Protein AF-A0A7S2MG13-F1 (afdb_monomer_lite)

Structure (mmCIF, N/CA/C/O backbone):
data_AF-A0A7S2MG13-F1
#
_entry.id   AF-A0A7S2MG13-F1
#
loop_
_atom_site.group_PDB
_atom_site.id
_atom_site.type_symbol
_atom_site.label_atom_id
_atom_site.label_alt_id
_atom_site.label_comp_id
_atom_site.label_asym_id
_atom_site.label_entity_id
_atom_site.label_seq_id
_atom_site.pdbx_PDB_ins_code
_atom_site.Cartn_x
_atom_site.Cartn_y
_atom_site.Cartn_z
_atom_site.occupancy
_atom_site.B_iso_or_equiv
_atom_site.auth_seq_id
_atom_site.auth_comp_id
_atom_site.auth_asym_id
_atom_site.auth_atom_id
_atom_site.pdbx_PDB_model_num
ATOM 1 N N . GLY A 1 1 ? -27.770 -42.944 3.031 1.00 47.09 1 GLY A N 1
ATOM 2 C CA . GLY A 1 1 ? -26.337 -42.812 2.752 1.00 47.09 1 GLY A CA 1
ATOM 3 C C . GLY A 1 1 ? -26.180 -42.779 1.263 1.00 47.09 1 GLY A C 1
ATOM 4 O O . GLY A 1 1 ? -26.480 -43.790 0.649 1.00 47.09 1 GLY A O 1
ATOM 5 N N . ILE A 1 2 ? -25.867 -41.600 0.746 1.00 40.31 2 ILE A N 1
ATOM 6 C CA . ILE A 1 2 ? -25.135 -41.272 -0.482 1.00 40.31 2 ILE A CA 1
ATOM 7 C C . ILE A 1 2 ? -25.076 -39.747 -0.398 1.00 40.31 2 ILE A C 1
ATOM 9 O O . ILE A 1 2 ? -26.075 -39.055 -0.590 1.00 40.31 2 ILE A O 1
ATOM 13 N N . ASP A 1 3 ? -23.936 -39.288 0.095 1.00 46.78 3 ASP A N 1
ATOM 14 C CA . ASP A 1 3 ? -23.519 -37.901 0.091 1.00 46.78 3 ASP A CA 1
ATOM 15 C C . ASP A 1 3 ? -23.066 -37.590 -1.336 1.00 46.78 3 ASP A C 1
ATOM 17 O O . ASP A 1 3 ? -22.127 -38.217 -1.819 1.00 46.78 3 ASP A O 1
ATOM 21 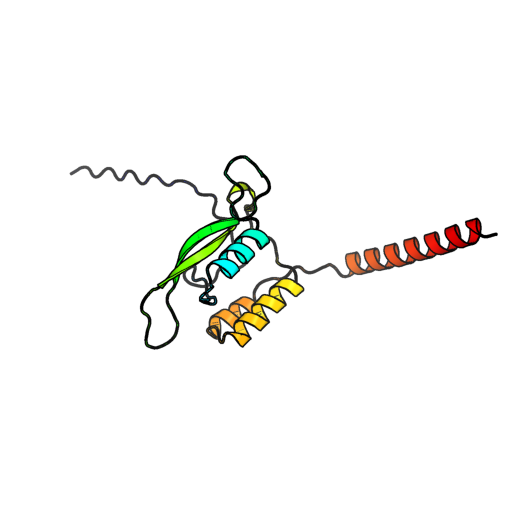N N . ASP A 1 4 ? -23.724 -36.647 -2.005 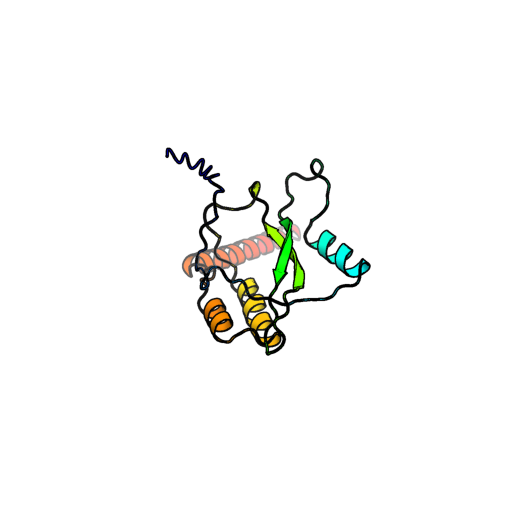1.00 47.34 4 ASP A N 1
ATOM 22 C CA . ASP A 1 4 ? -23.171 -36.005 -3.196 1.00 47.34 4 ASP A CA 1
ATOM 23 C C . ASP A 1 4 ? -22.893 -34.543 -2.844 1.00 47.34 4 ASP A C 1
ATOM 25 O O . ASP A 1 4 ? -23.748 -33.656 -2.920 1.00 47.34 4 ASP A O 1
ATOM 29 N N . GLU A 1 5 ? -21.655 -34.321 -2.401 1.00 46.78 5 GLU A N 1
ATOM 30 C CA . GLU A 1 5 ? -20.998 -33.023 -2.399 1.00 46.78 5 GLU A CA 1
ATOM 31 C C . GLU A 1 5 ? -20.950 -32.483 -3.832 1.00 46.78 5 GLU A C 1
ATOM 33 O O . GLU A 1 5 ? -20.089 -32.847 -4.632 1.00 46.78 5 GLU A O 1
ATOM 38 N N . ILE A 1 6 ? -21.828 -31.536 -4.154 1.00 40.25 6 ILE A N 1
ATOM 39 C CA . ILE A 1 6 ? -21.584 -30.621 -5.270 1.00 40.25 6 ILE A CA 1
ATOM 40 C C . ILE A 1 6 ? -20.703 -29.494 -4.731 1.00 40.25 6 ILE A C 1
ATOM 42 O O . ILE A 1 6 ? -21.151 -28.394 -4.413 1.00 40.25 6 ILE A O 1
ATOM 46 N N . SER A 1 7 ? -19.414 -29.792 -4.607 1.00 38.91 7 SER A N 1
ATOM 47 C CA . SER A 1 7 ? -18.364 -28.789 -4.501 1.00 38.91 7 SER A CA 1
ATOM 48 C C . SER A 1 7 ? -18.156 -28.176 -5.889 1.00 38.91 7 SER A C 1
ATOM 50 O O . SER A 1 7 ? -17.294 -28.576 -6.669 1.00 38.91 7 SER A O 1
ATOM 52 N N . SER A 1 8 ? -18.980 -27.179 -6.229 1.00 36.25 8 SER A N 1
ATOM 53 C CA . SER A 1 8 ? -18.748 -26.330 -7.398 1.00 36.25 8 SER A CA 1
ATOM 54 C C . SER A 1 8 ? -17.529 -25.443 -7.132 1.00 36.25 8 SER A C 1
ATOM 56 O O . SER A 1 8 ? -17.642 -24.300 -6.682 1.00 36.25 8 SER A O 1
ATOM 58 N N . ALA A 1 9 ? -16.341 -25.989 -7.385 1.00 35.69 9 ALA A N 1
ATOM 59 C CA . ALA A 1 9 ? -15.102 -25.239 -7.473 1.00 35.69 9 ALA A CA 1
ATOM 60 C C . ALA A 1 9 ? -15.170 -24.316 -8.699 1.00 35.69 9 ALA A C 1
ATOM 62 O O . ALA A 1 9 ? -14.703 -24.642 -9.789 1.00 35.69 9 ALA A O 1
ATOM 63 N N . GLY A 1 10 ? -15.787 -23.148 -8.518 1.00 30.95 10 GLY A N 1
ATOM 64 C CA . GLY A 1 10 ? -15.584 -22.012 -9.400 1.00 30.95 10 GLY A CA 1
ATOM 65 C C . GLY A 1 10 ? -14.103 -21.656 -9.363 1.00 30.95 10 GLY A C 1
ATOM 66 O O . GLY A 1 10 ? -13.600 -21.150 -8.361 1.00 30.95 10 GLY A O 1
ATOM 67 N N . SER A 1 11 ? -13.398 -21.980 -10.443 1.00 37.78 11 SER A N 1
ATOM 68 C CA . SER A 1 11 ? -12.005 -21.607 -10.672 1.00 37.78 11 SER A CA 1
ATOM 69 C C . SER A 1 11 ? -11.920 -20.090 -10.861 1.00 37.78 11 SER A C 1
ATOM 71 O O . SER A 1 11 ? -11.819 -19.596 -11.979 1.00 37.78 11 SER A O 1
ATOM 73 N N . SER A 1 12 ? -12.016 -19.320 -9.771 1.00 44.75 12 SER A N 1
ATOM 74 C CA . SER A 1 12 ? -11.615 -17.915 -9.800 1.00 44.75 12 SER A CA 1
ATOM 75 C C . SER A 1 12 ? -10.104 -17.911 -10.010 1.00 44.75 12 SER A C 1
ATOM 77 O O . SER A 1 12 ? -9.382 -18.443 -9.156 1.00 44.75 12 SER A O 1
ATOM 79 N N . SER A 1 13 ? -9.607 -17.356 -11.115 1.00 50.56 13 SER A N 1
ATOM 80 C CA . SER A 1 13 ? -8.168 -17.249 -11.356 1.00 50.56 13 SER A CA 1
ATOM 81 C C . SER A 1 13 ? -7.559 -16.306 -10.313 1.00 50.56 13 SER A C 1
ATOM 83 O O . SER A 1 13 ? -7.504 -15.088 -10.488 1.00 50.56 13 SER A O 1
ATOM 85 N N . ARG A 1 14 ? -7.157 -16.848 -9.160 1.00 66.06 14 ARG A N 1
ATOM 86 C CA . ARG A 1 14 ? -6.469 -16.074 -8.128 1.00 66.06 14 ARG A CA 1
ATOM 87 C C . ARG A 1 14 ? -5.102 -15.703 -8.687 1.00 66.06 14 ARG A C 1
ATOM 89 O O . ARG A 1 14 ? -4.292 -16.591 -8.955 1.00 66.06 14 ARG A O 1
ATOM 96 N N . SER A 1 15 ? -4.867 -14.404 -8.870 1.00 71.50 15 SER A N 1
ATOM 97 C CA . SER A 1 15 ? -3.530 -13.900 -9.173 1.00 71.50 15 SER A CA 1
ATOM 98 C C . SER A 1 15 ? -2.552 -14.433 -8.125 1.00 71.50 15 SER A C 1
ATOM 100 O O . SER A 1 15 ? -2.864 -14.462 -6.931 1.00 71.50 15 SER A O 1
ATOM 102 N N . LYS A 1 16 ? -1.406 -14.951 -8.573 1.00 81.12 16 LYS A N 1
ATOM 103 C CA . LYS A 1 16 ? -0.396 -15.506 -7.668 1.00 81.12 16 LYS A CA 1
ATOM 104 C C . LYS A 1 16 ? 0.462 -14.359 -7.126 1.00 81.12 16 LYS A C 1
ATOM 106 O O . LYS A 1 16 ? 1.154 -13.724 -7.935 1.00 81.12 16 LYS A O 1
ATOM 111 N N . PRO A 1 17 ? 0.454 -14.100 -5.804 1.00 81.12 17 PRO A N 1
ATOM 112 C CA . PRO A 1 17 ? 1.280 -13.051 -5.228 1.00 81.12 17 PRO A CA 1
ATOM 113 C C . PRO A 1 17 ? 2.761 -13.405 -5.365 1.00 81.12 17 PRO A C 1
ATOM 115 O O . PRO A 1 17 ? 3.147 -14.576 -5.339 1.00 81.12 17 PRO A O 1
ATOM 118 N N . LEU A 1 18 ? 3.610 -12.385 -5.504 1.00 82.44 18 LEU A N 1
ATOM 119 C CA . LEU A 1 18 ? 5.067 -12.567 -5.503 1.00 82.44 18 LEU A CA 1
ATOM 120 C C . LEU A 1 18 ? 5.574 -13.051 -4.143 1.00 82.44 18 LEU A C 1
ATOM 122 O O . LEU A 1 18 ? 6.514 -13.841 -4.076 1.00 82.44 18 LEU A O 1
ATOM 126 N N . LEU A 1 19 ? 4.946 -12.558 -3.080 1.00 85.38 19 LEU A N 1
ATOM 127 C CA . LEU A 1 19 ? 5.188 -12.943 -1.702 1.00 85.38 19 LEU A CA 1
ATOM 128 C C . LEU A 1 19 ? 3.853 -12.837 -0.954 1.00 85.38 19 LEU A C 1
ATOM 130 O O . LEU A 1 19 ? 3.267 -11.759 -0.899 1.00 85.38 19 LEU A O 1
ATOM 134 N N . SER A 1 20 ? 3.358 -13.943 -0.403 1.00 86.19 20 SER A N 1
ATOM 135 C CA . SER A 1 20 ? 2.142 -13.957 0.417 1.00 86.19 20 SER A CA 1
ATOM 136 C C . SER A 1 20 ? 2.488 -13.735 1.886 1.00 86.19 20 SER A C 1
ATOM 138 O O . SER A 1 20 ? 3.459 -14.300 2.398 1.00 86.19 20 SER A O 1
ATOM 140 N N . TYR A 1 21 ? 1.687 -12.928 2.574 1.00 87.56 21 TYR A N 1
ATOM 141 C CA . TYR A 1 21 ? 1.754 -12.835 4.027 1.00 87.56 21 TYR A CA 1
ATOM 142 C C . TYR A 1 21 ? 0.984 -14.000 4.670 1.00 87.56 21 TYR A C 1
ATOM 144 O O . TYR A 1 21 ? 0.167 -14.648 4.019 1.00 87.56 21 TYR A O 1
ATOM 152 N N . LYS A 1 22 ? 1.296 -14.308 5.933 1.00 86.75 22 LYS A N 1
ATOM 153 C CA . LYS A 1 22 ? 0.738 -15.460 6.659 1.00 86.75 22 LYS A CA 1
ATOM 154 C C . LYS A 1 22 ? -0.791 -15.441 6.648 1.00 86.75 22 LYS A C 1
ATOM 156 O O . LYS A 1 22 ? -1.382 -14.378 6.806 1.00 86.75 22 LYS A O 1
ATOM 161 N N . ASP A 1 23 ? -1.380 -16.625 6.488 1.00 82.81 23 ASP A N 1
ATOM 162 C CA . ASP A 1 23 ? -2.827 -16.867 6.564 1.00 82.81 23 ASP A CA 1
ATOM 163 C C . ASP A 1 23 ? -3.671 -15.950 5.655 1.00 82.81 23 ASP A C 1
ATOM 165 O O . ASP A 1 23 ? -4.828 -15.665 5.955 1.00 82.81 23 ASP A O 1
ATOM 169 N N . ASP A 1 24 ? -3.079 -15.469 4.552 1.00 81.88 24 ASP A N 1
ATOM 170 C CA . ASP A 1 24 ? -3.663 -14.479 3.638 1.00 81.88 24 ASP A CA 1
ATOM 171 C C . ASP A 1 24 ? -4.168 -13.202 4.354 1.00 81.88 24 ASP A C 1
ATOM 173 O O . ASP A 1 24 ? -5.061 -12.502 3.869 1.00 81.88 24 ASP A O 1
ATOM 177 N N . GLU A 1 25 ? -3.583 -12.865 5.512 1.00 91.06 25 GLU A N 1
ATOM 178 C CA . GLU A 1 25 ? -3.922 -11.653 6.254 1.00 91.06 25 GLU A CA 1
ATOM 179 C C . GLU A 1 25 ? -3.404 -10.401 5.529 1.00 91.06 25 GLU A C 1
ATOM 181 O O . GLU A 1 25 ? -2.257 -10.325 5.082 1.00 91.06 25 GLU A O 1
ATOM 186 N N . CYS A 1 26 ? -4.239 -9.362 5.488 1.00 93.31 26 CYS A N 1
ATOM 187 C CA . CYS A 1 26 ? -3.857 -8.036 5.019 1.00 93.31 26 CYS A CA 1
ATOM 188 C C . CYS A 1 26 ? -4.008 -7.040 6.166 1.00 93.31 26 CYS A C 1
ATOM 190 O O . CYS A 1 26 ? -5.096 -6.855 6.715 1.00 93.31 26 CYS A O 1
ATOM 192 N N . HIS A 1 27 ? -2.904 -6.402 6.544 1.00 95.44 27 HIS A N 1
ATOM 193 C CA . HIS A 1 27 ? -2.918 -5.345 7.544 1.00 95.44 27 HIS A CA 1
ATOM 194 C C . HIS A 1 27 ? -3.009 -3.977 6.868 1.00 95.44 27 HIS A C 1
ATOM 196 O O . HIS A 1 27 ? -2.374 -3.735 5.841 1.00 95.44 27 HIS A O 1
ATOM 202 N N . GLY A 1 28 ? -3.735 -3.052 7.493 1.00 95.31 28 GLY A N 1
ATOM 203 C CA . GLY A 1 28 ? -3.903 -1.698 6.979 1.00 95.31 28 GLY A CA 1
ATOM 204 C C . GLY A 1 28 ? -4.437 -0.731 8.029 1.00 95.31 28 GLY A C 1
ATOM 205 O O . GLY A 1 28 ? -4.446 -1.032 9.224 1.00 95.31 28 GLY A O 1
ATOM 206 N N . ALA A 1 29 ? -4.880 0.437 7.568 1.00 94.75 29 ALA A N 1
ATOM 207 C CA . ALA A 1 29 ? -5.524 1.450 8.395 1.00 94.75 29 ALA A CA 1
ATOM 208 C C . ALA A 1 29 ? -7.045 1.387 8.259 1.00 94.75 29 ALA A C 1
ATOM 210 O O . ALA A 1 29 ? -7.573 1.245 7.158 1.00 94.75 29 ALA A O 1
ATOM 211 N N . LEU A 1 30 ? -7.744 1.577 9.378 1.00 94.38 30 LEU A N 1
ATOM 212 C CA . LEU A 1 30 ? -9.176 1.842 9.385 1.00 94.38 30 LEU A CA 1
ATOM 213 C C . LEU A 1 30 ? -9.389 3.353 9.501 1.00 94.38 30 LEU A C 1
ATOM 215 O O . LEU A 1 30 ? -9.039 3.951 10.518 1.00 94.38 30 LEU A O 1
ATOM 219 N N . ILE A 1 31 ? -9.946 3.967 8.459 1.00 95.00 31 ILE A N 1
ATOM 220 C CA . ILE A 1 31 ? -10.128 5.419 8.376 1.00 95.00 31 ILE A CA 1
ATOM 221 C C . ILE A 1 31 ? -11.621 5.727 8.317 1.00 95.00 31 ILE A C 1
ATOM 223 O O . ILE A 1 31 ? -12.342 5.208 7.468 1.00 95.00 31 ILE A O 1
ATOM 227 N N . LYS A 1 32 ? -12.089 6.596 9.216 1.00 95.69 32 LYS A N 1
ATOM 228 C CA . LYS A 1 32 ? -13.456 7.114 9.174 1.00 95.69 32 LYS A CA 1
ATOM 229 C C . LYS A 1 32 ? -13.491 8.363 8.301 1.00 95.69 32 LYS A C 1
ATOM 231 O O . LYS A 1 32 ? -12.882 9.370 8.650 1.00 95.69 32 LYS A O 1
ATOM 236 N N . LEU A 1 33 ? -14.228 8.296 7.200 1.00 95.75 33 LEU A N 1
ATOM 237 C CA . LEU A 1 33 ? -14.406 9.411 6.276 1.00 95.75 33 LEU A CA 1
ATOM 238 C C . LEU A 1 33 ? -15.772 10.076 6.464 1.00 95.75 33 LEU A C 1
ATOM 240 O O . LEU A 1 33 ? -16.736 9.446 6.905 1.00 95.75 33 LEU A O 1
ATOM 244 N N . SER A 1 34 ? -15.849 11.360 6.115 1.00 96.81 34 SER A N 1
ATOM 245 C CA . SER A 1 34 ? -17.132 12.007 5.840 1.00 96.81 34 SER A CA 1
ATOM 246 C C . SER A 1 34 ? -17.692 11.485 4.511 1.00 96.81 34 SER A C 1
ATOM 248 O O . SER A 1 34 ? -16.934 11.008 3.666 1.00 96.81 34 SER A O 1
ATOM 250 N N . ALA A 1 35 ? -19.002 11.610 4.284 1.00 94.69 35 ALA A N 1
ATOM 251 C CA . ALA A 1 35 ? -19.601 11.223 3.001 1.00 94.69 35 ALA A CA 1
ATOM 252 C C . ALA A 1 35 ? -18.970 11.979 1.812 1.00 94.69 35 ALA A C 1
ATOM 254 O O . ALA A 1 35 ? -18.713 11.396 0.765 1.00 94.69 35 ALA A O 1
ATOM 255 N N . GLN A 1 36 ? -18.632 13.258 2.001 1.00 94.94 36 GLN A N 1
ATOM 256 C CA . GLN A 1 36 ? -17.992 14.066 0.961 1.00 94.94 36 GLN A CA 1
ATOM 257 C C . GLN A 1 36 ? -16.571 13.590 0.640 1.00 94.94 36 GLN A C 1
ATOM 259 O O . GLN A 1 36 ? -16.169 13.590 -0.520 1.00 94.94 36 GLN A O 1
ATOM 264 N N . ASP A 1 37 ? -15.789 13.199 1.648 1.00 94.94 37 ASP A N 1
ATOM 265 C CA . ASP A 1 37 ? -14.424 12.708 1.419 1.00 94.94 37 ASP A CA 1
ATOM 266 C C . ASP A 1 37 ? -14.421 11.290 0.854 1.00 94.94 37 ASP A C 1
ATOM 268 O O . ASP A 1 37 ? -13.580 10.967 0.019 1.00 94.94 37 ASP A O 1
ATOM 272 N N . TYR A 1 38 ? -15.407 10.480 1.237 1.00 93.25 38 TYR A N 1
ATOM 273 C CA . TYR A 1 38 ? -15.661 9.181 0.628 1.00 93.25 38 TYR A CA 1
ATOM 274 C C . TYR A 1 38 ? -15.874 9.300 -0.886 1.00 93.25 38 TYR A C 1
ATOM 276 O O . TYR A 1 38 ? -15.180 8.646 -1.660 1.00 93.25 38 TYR A O 1
ATOM 284 N N . GLU A 1 39 ? -16.763 10.194 -1.328 1.00 90.75 39 GLU A N 1
ATOM 285 C CA . GLU A 1 39 ? -17.013 10.421 -2.757 1.00 90.75 39 GLU A CA 1
ATOM 286 C C . GLU A 1 39 ? -15.762 10.899 -3.507 1.00 90.75 39 GLU A C 1
ATOM 288 O O . GLU A 1 39 ? -15.542 10.515 -4.658 1.00 90.75 39 GLU A O 1
ATOM 293 N N . LYS A 1 40 ? -14.922 11.728 -2.868 1.00 91.12 40 LYS A N 1
ATOM 294 C CA . LYS A 1 40 ? -13.647 12.168 -3.457 1.00 91.12 40 LYS A CA 1
ATOM 295 C C . LYS A 1 40 ? -12.694 10.995 -3.668 1.00 91.12 40 LYS A C 1
ATOM 297 O O . LYS A 1 40 ? -12.112 10.912 -4.746 1.00 91.12 40 LYS A O 1
ATOM 302 N N . VAL A 1 41 ? -12.562 10.110 -2.676 1.00 89.75 41 VAL A N 1
ATOM 303 C CA . VAL A 1 41 ? -11.730 8.900 -2.777 1.00 89.75 41 VAL A CA 1
ATOM 304 C C . VAL A 1 41 ? -12.253 7.997 -3.889 1.00 89.75 41 VAL A C 1
ATOM 306 O O . VAL A 1 41 ? -11.500 7.632 -4.784 1.00 89.75 41 VAL A O 1
ATOM 309 N N . MET A 1 42 ? -13.555 7.709 -3.918 1.00 88.88 42 MET A N 1
ATOM 310 C CA . MET A 1 42 ? -14.117 6.847 -4.964 1.00 88.88 42 MET A CA 1
ATOM 311 C C . MET A 1 42 ? -13.892 7.420 -6.365 1.00 88.88 42 MET A C 1
ATOM 313 O O . MET A 1 42 ? -13.508 6.695 -7.283 1.00 88.88 42 MET A O 1
ATOM 317 N N . ARG A 1 43 ? -14.012 8.743 -6.520 1.00 86.25 43 ARG A N 1
ATOM 318 C CA . ARG A 1 43 ? -13.717 9.422 -7.785 1.00 86.25 43 ARG A CA 1
ATOM 319 C C . ARG A 1 43 ? -12.239 9.351 -8.173 1.00 86.25 43 ARG A C 1
ATOM 321 O O . ARG A 1 43 ? -11.958 9.161 -9.354 1.00 86.25 43 ARG A O 1
ATOM 328 N N . SER A 1 44 ? -11.304 9.524 -7.234 1.00 85.38 44 SER A N 1
ATOM 329 C CA . SER A 1 44 ? -9.864 9.468 -7.539 1.00 85.38 44 SER A CA 1
ATOM 330 C C . SER A 1 44 ? -9.395 8.065 -7.910 1.00 85.38 44 SER A C 1
ATOM 332 O O . SER A 1 44 ? -8.508 7.924 -8.745 1.00 85.38 44 SER A O 1
ATOM 334 N N . GLU A 1 45 ? -10.021 7.045 -7.330 1.00 83.06 45 GLU A N 1
ATOM 335 C CA . GLU A 1 45 ? -9.731 5.632 -7.598 1.00 83.06 45 GLU A CA 1
ATOM 336 C C . GLU A 1 45 ? -10.473 5.106 -8.844 1.00 83.06 45 GLU A C 1
ATOM 338 O O . GLU A 1 45 ? -10.277 3.968 -9.272 1.00 83.06 45 GLU A O 1
ATOM 343 N N . GLY A 1 46 ? -11.320 5.942 -9.460 1.00 77.44 46 GLY A N 1
ATOM 344 C CA . GLY A 1 46 ? -12.078 5.604 -10.666 1.00 77.44 46 GLY A CA 1
ATOM 345 C C . GLY A 1 46 ? -13.246 4.642 -10.425 1.00 77.44 46 GLY A C 1
ATOM 346 O O . GLY A 1 46 ? -13.745 4.036 -11.375 1.00 77.44 46 GLY A O 1
ATOM 347 N N . VAL A 1 47 ? -13.688 4.505 -9.175 1.00 73.12 47 VAL A N 1
ATOM 348 C CA . VAL A 1 47 ? -14.786 3.631 -8.747 1.00 73.12 47 VAL A CA 1
ATOM 349 C C . VAL A 1 47 ? -16.128 4.336 -8.988 1.00 73.12 47 VAL A C 1
ATOM 351 O O . VAL A 1 47 ? -16.276 5.521 -8.694 1.00 73.12 47 VAL A O 1
ATOM 354 N N . GLY A 1 48 ? -17.121 3.622 -9.530 1.00 59.38 48 GLY A N 1
ATOM 355 C CA . GLY A 1 48 ? -18.511 4.105 -9.592 1.00 59.38 48 GLY A CA 1
ATOM 356 C C . GLY A 1 48 ? -18.989 4.744 -10.904 1.00 59.38 48 GLY A C 1
ATOM 357 O O . GLY A 1 48 ? -20.133 5.185 -10.963 1.00 59.38 48 GLY A O 1
ATOM 358 N N . ALA A 1 49 ? -18.196 4.769 -11.983 1.00 55.84 49 ALA A N 1
ATOM 359 C CA . ALA A 1 49 ? -18.806 4.844 -13.320 1.00 55.84 49 ALA A CA 1
ATOM 360 C C . ALA A 1 49 ? -19.565 3.530 -13.560 1.00 55.84 49 ALA A C 1
ATOM 362 O O . ALA A 1 49 ? -18.992 2.458 -13.375 1.00 55.84 49 ALA A O 1
ATOM 363 N N . ASN A 1 50 ? -20.858 3.626 -13.857 1.00 49.91 50 ASN A N 1
ATOM 364 C CA . ASN A 1 50 ? -21.763 2.487 -13.996 1.00 49.91 50 ASN A CA 1
ATOM 365 C C . ASN A 1 50 ? -21.204 1.411 -14.941 1.00 49.91 50 ASN A C 1
ATOM 367 O O . ASN A 1 50 ? -20.527 1.739 -15.921 1.00 49.91 50 ASN A O 1
ATOM 371 N N . ASP A 1 51 ? -21.538 0.147 -14.656 1.00 47.44 51 ASP A N 1
ATOM 372 C CA . ASP A 1 51 ? -21.366 -0.994 -15.560 1.00 47.44 51 ASP A CA 1
ATOM 373 C C . ASP A 1 51 ? -21.888 -0.630 -16.961 1.00 47.44 51 ASP A C 1
ATOM 375 O O . ASP A 1 51 ? -23.091 -0.639 -17.216 1.00 47.44 51 ASP A O 1
ATOM 379 N N . GLY A 1 52 ? -20.976 -0.239 -17.855 1.00 50.81 52 GLY A N 1
ATOM 380 C CA . GLY A 1 52 ? -21.289 0.156 -19.230 1.00 50.81 52 GLY A CA 1
ATOM 381 C C . GLY A 1 52 ? -20.461 1.314 -19.795 1.00 50.81 52 GLY A C 1
ATOM 382 O O . GLY A 1 52 ? -20.154 1.281 -20.982 1.00 50.81 52 GLY A O 1
ATOM 383 N N . ASP A 1 53 ? -20.038 2.290 -18.980 1.00 54.06 53 ASP A N 1
ATOM 384 C CA . ASP A 1 53 ? -19.509 3.564 -19.518 1.00 54.06 53 ASP A CA 1
ATOM 385 C C . ASP A 1 53 ? -17.978 3.706 -19.512 1.00 54.06 53 ASP A C 1
ATOM 387 O O . ASP A 1 53 ? -17.436 4.593 -20.175 1.00 54.06 53 ASP A O 1
ATOM 391 N N . ASN A 1 54 ? -17.238 2.841 -18.809 1.00 56.53 54 ASN A N 1
ATOM 392 C CA . ASN A 1 54 ? -15.776 2.853 -18.892 1.00 56.53 54 ASN A CA 1
ATOM 393 C C . ASN A 1 54 ? -15.166 1.448 -18.734 1.00 56.53 54 ASN A C 1
ATOM 395 O O . ASN A 1 54 ? -14.935 1.004 -17.607 1.00 56.53 54 ASN A O 1
ATOM 399 N N . PRO A 1 55 ? -14.836 0.755 -19.841 1.00 57.50 55 PRO A N 1
ATOM 400 C CA . PRO A 1 55 ? -14.218 -0.573 -19.804 1.00 57.50 55 PRO A CA 1
ATOM 401 C C . PRO A 1 55 ? -12.801 -0.585 -19.199 1.00 57.50 55 PRO A C 1
ATOM 403 O O . PRO A 1 55 ? -12.217 -1.652 -19.073 1.00 57.50 55 PRO A O 1
ATOM 406 N N . ASN A 1 56 ? -12.246 0.574 -18.816 1.00 58.06 56 ASN A N 1
ATOM 407 C CA . ASN A 1 56 ? -10.914 0.703 -18.217 1.00 58.06 56 ASN A CA 1
ATOM 408 C C . ASN A 1 56 ? -10.931 0.878 -16.685 1.00 58.06 56 ASN A C 1
ATOM 410 O O . ASN A 1 56 ? -9.927 1.302 -16.110 1.00 58.06 56 ASN A O 1
ATOM 414 N N . GLN A 1 57 ? -12.055 0.631 -16.003 1.00 69.25 57 GLN A N 1
ATOM 415 C CA . GLN A 1 57 ? -12.100 0.741 -14.541 1.00 69.25 57 GLN A CA 1
ATOM 416 C C . GLN A 1 57 ? -11.259 -0.337 -13.856 1.00 69.25 57 GLN A C 1
ATOM 418 O O . GLN A 1 57 ? -11.512 -1.530 -14.000 1.00 69.25 57 GLN A O 1
ATOM 423 N N . GLY A 1 58 ? -10.283 0.099 -13.059 1.00 79.31 58 GLY A N 1
ATOM 424 C CA . GLY A 1 58 ? -9.314 -0.793 -12.430 1.00 79.31 58 GLY A CA 1
ATOM 425 C C . GLY A 1 58 ? -9.768 -1.442 -11.123 1.00 79.31 58 GLY A C 1
ATOM 426 O O . GLY A 1 58 ? -9.244 -2.501 -10.795 1.00 79.31 58 GLY A O 1
ATOM 427 N N . TYR A 1 59 ? -10.723 -0.863 -10.383 1.00 85.62 59 TYR A N 1
ATOM 428 C CA . TYR A 1 59 ? -11.065 -1.300 -9.021 1.00 85.62 59 TYR A CA 1
ATOM 429 C C . TYR A 1 59 ? -12.574 -1.485 -8.780 1.00 85.62 59 TYR A C 1
ATOM 431 O O . TYR A 1 59 ? -13.404 -0.748 -9.311 1.00 85.62 59 TYR A O 1
ATOM 439 N N . ASP A 1 60 ? -12.899 -2.466 -7.939 1.00 87.00 60 ASP A N 1
ATOM 440 C CA . ASP A 1 60 ? -14.201 -2.709 -7.320 1.00 87.00 60 ASP A CA 1
ATOM 441 C C . ASP A 1 60 ? -14.191 -2.271 -5.860 1.00 87.00 60 ASP A C 1
ATOM 443 O O . ASP A 1 60 ? -13.207 -2.471 -5.139 1.00 87.00 60 ASP A O 1
ATOM 447 N N . GLU A 1 61 ? -15.333 -1.761 -5.414 1.00 90.06 61 GLU A N 1
ATOM 448 C CA . GLU A 1 61 ? -15.627 -1.586 -4.001 1.00 90.06 61 GLU A CA 1
ATOM 449 C C . GLU A 1 61 ? -16.012 -2.934 -3.377 1.00 90.06 61 GLU A C 1
ATOM 451 O O . GLU A 1 61 ? -16.866 -3.656 -3.895 1.00 90.06 61 GLU A O 1
ATOM 456 N N . ILE A 1 62 ? -15.382 -3.284 -2.257 1.00 92.06 62 ILE A N 1
ATOM 457 C CA . ILE A 1 62 ? -15.706 -4.482 -1.484 1.00 92.06 62 ILE A CA 1
ATOM 458 C C . ILE A 1 62 ? -15.906 -4.135 -0.013 1.00 92.06 62 ILE A C 1
ATOM 460 O O . ILE A 1 62 ? -15.214 -3.285 0.546 1.00 92.06 62 ILE A O 1
ATOM 464 N N . VAL A 1 63 ? -16.824 -4.846 0.638 1.00 94.94 63 VAL A N 1
ATOM 465 C CA . VAL A 1 63 ? -16.999 -4.776 2.090 1.00 94.94 63 VAL A CA 1
ATOM 466 C C . VAL A 1 63 ? -16.161 -5.873 2.734 1.00 94.94 63 VAL A C 1
ATOM 468 O O . VAL A 1 63 ? -16.264 -7.046 2.373 1.00 94.94 63 VAL A O 1
ATOM 471 N N . VAL A 1 64 ? -15.319 -5.488 3.686 1.00 95.00 64 VAL A N 1
ATOM 472 C CA . VAL A 1 64 ? -14.431 -6.384 4.426 1.00 95.00 64 VAL A CA 1
ATOM 473 C C . VAL A 1 64 ? -14.710 -6.300 5.918 1.00 95.00 64 VAL A C 1
ATOM 475 O O . VAL A 1 64 ? -15.078 -5.255 6.454 1.00 95.00 64 VAL A O 1
ATOM 478 N N . THR A 1 65 ? -14.485 -7.413 6.610 1.00 96.12 65 THR A N 1
ATOM 479 C CA . THR A 1 65 ? -14.495 -7.441 8.073 1.00 96.12 65 THR A CA 1
ATOM 480 C C . THR A 1 65 ? -13.080 -7.171 8.575 1.00 96.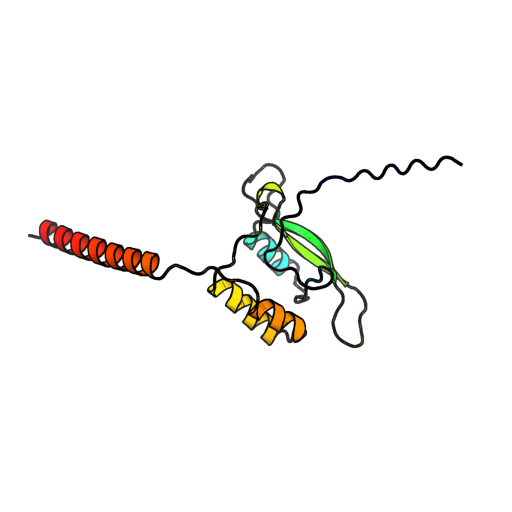12 65 THR A C 1
ATOM 482 O O . THR A 1 65 ? -12.214 -8.038 8.489 1.00 96.12 65 THR A O 1
ATOM 485 N N . ALA A 1 66 ? -12.834 -5.968 9.089 1.00 95.06 66 ALA A N 1
ATOM 486 C CA . ALA A 1 66 ? -11.553 -5.581 9.664 1.00 95.06 66 ALA A CA 1
ATOM 487 C C . ALA A 1 66 ? -11.519 -5.882 11.168 1.00 95.06 66 ALA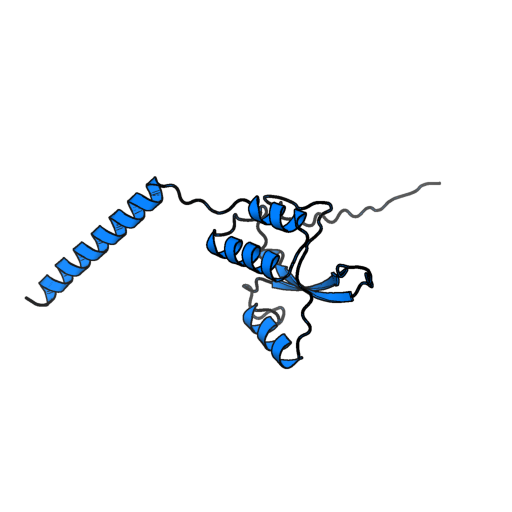 A C 1
ATOM 489 O O . ALA A 1 66 ? -12.475 -5.595 11.891 1.00 95.06 66 ALA A O 1
ATOM 490 N N . ILE A 1 67 ? -10.403 -6.428 11.656 1.00 95.00 67 ILE A N 1
ATOM 491 C CA . ILE A 1 67 ? -10.189 -6.703 13.083 1.00 95.00 67 ILE A CA 1
ATOM 492 C C . ILE A 1 67 ? -9.145 -5.710 13.612 1.00 95.00 67 ILE A C 1
ATOM 494 O O . ILE A 1 67 ? -7.968 -5.841 13.265 1.00 95.00 67 ILE A O 1
ATOM 498 N N . PRO A 1 68 ? -9.535 -4.733 14.452 1.00 94.06 68 PRO A N 1
ATOM 499 C CA . PRO A 1 68 ? -8.597 -3.774 15.023 1.00 94.06 68 PRO A CA 1
ATOM 500 C C . PRO A 1 68 ? -7.506 -4.444 15.866 1.00 94.06 68 PRO A C 1
ATOM 502 O O . PRO A 1 68 ? -7.687 -5.526 16.438 1.00 94.06 68 PRO A O 1
ATOM 505 N N . TYR A 1 69 ? -6.361 -3.773 15.975 1.00 92.69 69 TYR A N 1
ATOM 506 C CA . TYR A 1 69 ? -5.327 -4.159 16.930 1.00 92.69 69 TYR A CA 1
ATOM 507 C C . TYR A 1 69 ? -5.698 -3.775 18.362 1.00 92.69 69 TYR A C 1
ATOM 509 O O . TYR A 1 69 ? -6.524 -2.900 18.605 1.00 92.69 69 TYR A O 1
ATOM 517 N N . GLY A 1 70 ? -5.008 -4.398 19.316 1.00 87.25 70 GLY A N 1
ATOM 518 C CA . GLY A 1 70 ? -5.143 -4.105 20.738 1.00 87.25 70 GLY A CA 1
ATOM 519 C C . GLY A 1 70 ? -6.106 -5.044 21.454 1.00 87.25 70 GLY A C 1
ATOM 520 O O . GLY A 1 70 ? -6.376 -6.159 21.006 1.00 87.25 70 GLY A O 1
ATOM 521 N N . THR A 1 71 ? -6.572 -4.601 22.618 1.00 79.44 71 THR A N 1
ATOM 522 C CA . THR A 1 71 ? -7.428 -5.382 23.522 1.00 79.44 71 THR A CA 1
ATOM 523 C C . THR A 1 71 ? -8.879 -5.417 23.061 1.00 79.44 71 THR A C 1
ATOM 525 O O . THR A 1 71 ? -9.548 -6.436 23.214 1.00 79.44 71 THR A O 1
ATOM 528 N N . ASN A 1 72 ? -9.359 -4.333 22.451 1.00 79.44 72 ASN A N 1
ATOM 529 C CA . ASN A 1 72 ? -10.691 -4.269 21.874 1.00 79.44 72 ASN A CA 1
ATOM 530 C C . ASN A 1 72 ? -10.648 -4.702 20.402 1.00 79.44 72 ASN A C 1
ATOM 532 O O . ASN A 1 72 ? -10.383 -3.901 19.509 1.00 79.44 72 ASN A O 1
ATOM 536 N N . ARG A 1 73 ? -10.889 -5.995 20.167 1.00 87.94 73 ARG A N 1
ATOM 537 C CA . ARG A 1 73 ? -10.844 -6.624 18.838 1.00 87.94 73 ARG A CA 1
ATOM 538 C C . ARG A 1 73 ? -12.229 -6.796 18.216 1.00 87.94 73 ARG A C 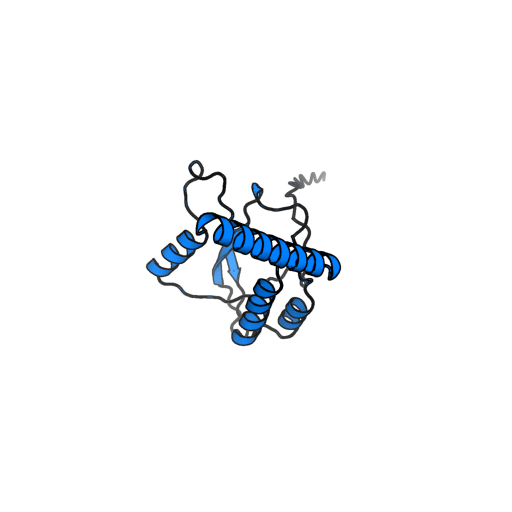1
ATOM 540 O O . ARG A 1 73 ? -12.426 -7.727 17.437 1.00 87.94 73 ARG A O 1
ATOM 547 N N . HIS A 1 74 ? -13.200 -5.957 18.579 1.00 93.19 74 HIS A N 1
ATOM 548 C CA . HIS A 1 74 ? -14.526 -6.033 17.973 1.00 93.19 74 HIS A CA 1
ATOM 549 C C . HIS A 1 74 ? -14.422 -5.811 16.454 1.00 93.19 74 HIS A C 1
ATOM 551 O O . HIS A 1 74 ? -13.901 -4.774 16.036 1.00 93.19 74 HIS A O 1
ATOM 557 N N . PRO A 1 75 ? -14.871 -6.776 15.627 1.00 95.12 75 PRO A N 1
ATOM 558 C CA . PRO A 1 75 ? -14.794 -6.646 14.179 1.00 95.12 75 PRO A CA 1
ATOM 559 C C . PRO A 1 75 ? -15.621 -5.465 13.669 1.00 95.12 75 PRO A C 1
ATOM 561 O O . PRO A 1 75 ? -16.716 -5.200 14.167 1.00 95.12 75 PRO A O 1
ATOM 564 N N . VAL A 1 76 ? -15.113 -4.783 12.646 1.00 94.88 76 VAL A N 1
ATOM 565 C CA . VAL A 1 76 ? -15.755 -3.626 12.015 1.00 94.88 76 VAL A CA 1
ATOM 566 C C . VAL A 1 76 ? -15.946 -3.911 10.529 1.00 94.88 76 VAL A C 1
ATOM 568 O O . VAL A 1 76 ? -15.014 -4.351 9.860 1.00 94.88 76 VAL A O 1
ATOM 571 N N . GLN A 1 77 ? -17.145 -3.652 10.004 1.00 97.06 77 GLN A N 1
ATOM 572 C CA . GLN A 1 77 ? -17.373 -3.654 8.558 1.00 97.06 77 GLN A CA 1
ATOM 573 C C . GLN A 1 77 ? -16.776 -2.382 7.959 1.00 97.06 77 GLN A C 1
ATOM 575 O O . GLN A 1 77 ? -17.079 -1.277 8.412 1.00 97.06 77 GLN A O 1
ATOM 580 N N . ALA A 1 78 ? -15.921 -2.543 6.958 1.00 96.25 78 ALA A N 1
ATOM 581 C CA . ALA A 1 78 ? -15.224 -1.451 6.302 1.00 96.25 78 ALA A CA 1
ATOM 582 C C . ALA A 1 78 ? -15.273 -1.620 4.787 1.00 96.25 78 ALA A C 1
ATOM 584 O O . ALA A 1 78 ? -15.360 -2.736 4.278 1.00 96.25 78 ALA A O 1
ATOM 585 N N . VAL A 1 79 ? -15.187 -0.503 4.076 1.00 95.19 79 VAL A N 1
ATOM 586 C CA . VAL A 1 79 ? -15.048 -0.494 2.622 1.00 95.19 79 VAL A CA 1
ATOM 587 C C . VAL A 1 79 ? -13.565 -0.543 2.264 1.00 95.19 79 VAL A C 1
ATOM 589 O O . VAL A 1 79 ? -12.756 0.183 2.844 1.00 95.19 79 VAL A O 1
ATOM 592 N N . ALA A 1 80 ? -13.216 -1.395 1.307 1.00 94.75 80 ALA A N 1
ATOM 593 C CA . ALA A 1 80 ? -11.895 -1.482 0.704 1.00 94.75 80 ALA A CA 1
ATOM 594 C C . ALA A 1 80 ? -12.017 -1.554 -0.822 1.00 94.75 80 ALA A C 1
ATOM 596 O O . ALA A 1 80 ? -13.083 -1.854 -1.359 1.00 94.75 80 ALA A O 1
ATOM 597 N N . LEU A 1 81 ? -10.912 -1.295 -1.518 1.00 91.69 81 LEU A N 1
ATOM 598 C CA . LEU A 1 81 ? -10.850 -1.364 -2.973 1.00 91.69 81 LEU A CA 1
ATOM 599 C C . LEU A 1 81 ? -10.003 -2.549 -3.415 1.00 91.69 81 LEU A C 1
ATOM 601 O O . LEU A 1 81 ? -8.922 -2.798 -2.877 1.00 91.69 81 LEU A O 1
ATOM 605 N N . ARG A 1 82 ? -10.488 -3.279 -4.417 1.00 89.06 82 ARG A N 1
ATOM 606 C CA . ARG A 1 82 ? -9.813 -4.449 -4.986 1.00 89.06 82 ARG A CA 1
ATOM 607 C C . ARG A 1 82 ? -9.751 -4.323 -6.496 1.00 89.06 82 ARG A C 1
ATOM 609 O O . ARG A 1 82 ? -10.735 -3.941 -7.106 1.00 89.06 82 ARG A O 1
ATOM 616 N N . ALA A 1 83 ? -8.628 -4.689 -7.105 1.00 86.44 83 ALA A N 1
ATOM 617 C CA . ALA A 1 83 ? -8.518 -4.687 -8.559 1.00 86.44 83 ALA A CA 1
ATOM 618 C C . ALA A 1 83 ? -9.592 -5.587 -9.216 1.00 86.44 83 ALA A C 1
ATOM 620 O O . ALA A 1 83 ? -9.821 -6.709 -8.746 1.00 86.44 83 ALA A O 1
ATOM 621 N N . ARG A 1 84 ? -10.230 -5.108 -10.293 1.00 84.75 84 ARG A N 1
ATOM 622 C CA . ARG A 1 84 ? -11.240 -5.857 -11.063 1.00 84.75 84 ARG A CA 1
ATOM 623 C C . ARG A 1 84 ? -10.626 -7.072 -11.740 1.00 84.75 84 ARG A C 1
ATOM 625 O O . ARG A 1 84 ? -9.465 -7.053 -12.136 1.00 84.75 84 ARG A O 1
ATOM 632 N N . GLU A 1 85 ? -11.421 -8.117 -11.942 1.00 82.25 85 GLU A N 1
ATOM 633 C CA . GLU A 1 85 ? -10.940 -9.375 -12.528 1.00 82.25 85 GLU A CA 1
ATOM 634 C C . GLU A 1 85 ? -10.262 -9.183 -13.893 1.00 82.25 85 GLU A C 1
ATOM 636 O O . GLU A 1 85 ? -9.179 -9.715 -14.109 1.00 82.25 85 GLU A O 1
ATOM 641 N N . HIS A 1 86 ? -10.818 -8.337 -14.766 1.00 81.00 86 HIS A N 1
ATOM 642 C CA . HIS A 1 86 ? -10.269 -8.106 -16.107 1.00 81.00 86 HIS A CA 1
ATOM 643 C C . HIS A 1 86 ? -8.921 -7.358 -16.132 1.00 81.00 86 HIS A C 1
ATOM 645 O O . HIS A 1 86 ? -8.210 -7.443 -17.131 1.00 81.00 86 HIS A O 1
ATOM 651 N N . VAL A 1 87 ? -8.555 -6.628 -15.066 1.00 81.81 87 VAL A N 1
ATOM 652 C CA . VAL A 1 87 ? -7.237 -5.967 -14.952 1.00 81.81 87 VAL A CA 1
ATOM 653 C C . VAL A 1 87 ? -6.236 -6.779 -14.133 1.00 81.81 87 VAL A C 1
ATOM 655 O O . VAL A 1 87 ? -5.049 -6.445 -14.098 1.00 81.81 87 VAL A O 1
ATOM 658 N N . ARG A 1 88 ? -6.688 -7.831 -13.441 1.00 80.81 88 ARG A N 1
ATOM 659 C CA . ARG A 1 88 ? -5.806 -8.677 -12.640 1.00 80.81 88 ARG A CA 1
ATOM 660 C C . ARG A 1 88 ? -4.965 -9.545 -13.562 1.00 80.81 88 ARG A C 1
ATOM 662 O O . ARG A 1 88 ? -5.470 -10.347 -14.338 1.00 80.81 88 ARG A O 1
ATOM 669 N N . LEU A 1 89 ? -3.654 -9.396 -13.436 1.00 83.06 89 LEU A N 1
ATOM 670 C CA . LEU A 1 89 ? -2.699 -10.272 -14.098 1.00 83.06 89 LEU A CA 1
ATOM 671 C C . LEU A 1 89 ? -2.679 -11.639 -13.402 1.00 83.06 89 LEU A C 1
ATOM 673 O O . LEU A 1 89 ? -2.888 -11.732 -12.194 1.00 83.06 89 LEU A O 1
ATOM 677 N N . GLU A 1 90 ? -2.355 -12.700 -14.141 1.00 83.25 90 GLU A N 1
ATOM 678 C CA . GLU A 1 90 ? -2.196 -14.049 -13.570 1.00 83.25 90 GLU A CA 1
ATOM 679 C C . GLU A 1 90 ? -1.134 -14.098 -12.458 1.00 83.25 90 GLU A C 1
ATOM 681 O O . GLU A 1 90 ? -1.224 -14.884 -11.510 1.00 83.25 90 GLU A O 1
ATOM 686 N N . LYS A 1 91 ? -0.118 -13.238 -12.571 1.00 83.50 91 LYS A N 1
ATOM 687 C CA . LYS A 1 91 ? 0.949 -13.056 -11.593 1.00 83.50 91 LYS A CA 1
ATOM 688 C C . LYS A 1 91 ? 1.057 -11.584 -11.239 1.00 83.50 91 LYS A C 1
ATOM 690 O O . LYS A 1 91 ? 1.138 -10.743 -12.137 1.00 83.50 91 LYS A O 1
ATOM 695 N N . ASP A 1 92 ? 1.122 -11.298 -9.945 1.00 83.38 92 ASP A N 1
ATOM 696 C CA . ASP A 1 92 ? 1.216 -9.921 -9.483 1.00 83.38 92 ASP A CA 1
ATOM 697 C C . ASP A 1 92 ? 2.519 -9.276 -9.995 1.00 83.38 92 ASP A C 1
ATOM 699 O O . ASP A 1 92 ? 3.602 -9.878 -9.903 1.00 83.38 92 ASP A O 1
ATOM 703 N N . PRO A 1 93 ? 2.443 -8.066 -10.574 1.00 84.06 93 PRO A N 1
ATOM 704 C CA . PRO A 1 93 ? 3.619 -7.371 -11.058 1.00 84.06 93 PRO A CA 1
ATOM 705 C C . PRO A 1 93 ? 4.474 -6.894 -9.883 1.00 84.06 93 PRO A C 1
ATOM 707 O O . PRO A 1 93 ? 3.986 -6.604 -8.791 1.00 84.06 93 PRO A O 1
ATOM 710 N N . CYS A 1 94 ? 5.779 -6.781 -10.120 1.00 88.75 94 CYS A N 1
ATOM 711 C CA . CYS A 1 94 ? 6.695 -6.277 -9.108 1.00 88.75 94 CYS A CA 1
ATOM 712 C C . CYS A 1 94 ? 6.482 -4.763 -8.921 1.00 88.75 94 CYS A C 1
ATOM 714 O O . CYS A 1 94 ? 6.598 -4.026 -9.906 1.00 88.75 94 CYS A O 1
ATOM 716 N N . PRO A 1 95 ? 6.180 -4.275 -7.705 1.00 91.62 95 PRO A N 1
ATOM 717 C CA . PRO A 1 95 ? 5.911 -2.861 -7.475 1.00 91.62 95 PRO A CA 1
ATOM 718 C C . PRO A 1 95 ? 7.167 -2.006 -7.675 1.00 91.62 95 PRO A C 1
ATOM 720 O O . PRO A 1 95 ? 8.299 -2.455 -7.476 1.00 91.62 95 PRO A O 1
ATOM 723 N N . SER A 1 96 ? 6.972 -0.737 -8.041 1.00 92.56 96 SER A N 1
ATOM 724 C CA . SER A 1 96 ? 8.085 0.214 -8.128 1.00 92.56 96 SER A CA 1
ATOM 725 C C . SER A 1 96 ? 8.705 0.474 -6.742 1.00 92.56 96 SER A C 1
ATOM 727 O O . SER A 1 96 ? 7.980 0.436 -5.743 1.00 92.56 96 SER A O 1
ATOM 729 N N . PRO A 1 97 ? 10.009 0.810 -6.659 1.00 92.62 97 PRO A N 1
ATOM 730 C CA . PRO A 1 97 ? 10.649 1.153 -5.387 1.00 92.62 97 PRO A CA 1
ATOM 731 C C . PRO A 1 97 ? 9.923 2.279 -4.643 1.00 92.62 97 PRO A C 1
ATOM 733 O O . PRO A 1 97 ? 9.557 2.110 -3.487 1.00 92.62 97 PRO A O 1
ATOM 736 N N . ARG A 1 98 ? 9.588 3.368 -5.351 1.00 94.38 98 ARG A N 1
ATOM 737 C CA . ARG A 1 98 ? 8.864 4.516 -4.783 1.00 94.38 98 ARG A CA 1
ATOM 738 C C . ARG A 1 98 ? 7.538 4.106 -4.138 1.00 94.38 98 ARG A C 1
ATOM 740 O O . ARG A 1 98 ? 7.212 4.589 -3.063 1.00 94.38 98 ARG A O 1
ATOM 747 N N . TYR A 1 99 ? 6.759 3.261 -4.813 1.00 93.62 99 TYR A N 1
ATOM 748 C CA . TYR A 1 99 ? 5.468 2.814 -4.288 1.00 93.62 99 TYR A CA 1
ATOM 749 C C . TYR A 1 99 ? 5.642 1.967 -3.022 1.00 93.62 99 TYR A C 1
ATOM 751 O O . TYR A 1 99 ? 4.934 2.174 -2.041 1.00 93.62 99 TYR A O 1
ATOM 759 N N . MET A 1 100 ? 6.624 1.060 -3.008 1.00 95.62 100 MET A N 1
ATOM 760 C CA . MET A 1 100 ? 6.917 0.266 -1.813 1.00 95.62 100 MET A CA 1
ATOM 761 C C . MET A 1 100 ? 7.437 1.101 -0.647 1.00 95.62 100 MET A C 1
ATOM 763 O O . MET A 1 100 ? 7.119 0.783 0.495 1.00 95.62 100 MET A O 1
ATOM 767 N N . ASP A 1 101 ? 8.198 2.161 -0.908 1.00 96.44 101 ASP A N 1
ATOM 768 C CA . ASP A 1 101 ? 8.675 3.054 0.150 1.00 96.44 101 ASP A CA 1
ATOM 769 C C . ASP A 1 101 ? 7.504 3.772 0.834 1.00 96.44 101 ASP A C 1
ATOM 771 O O . ASP A 1 101 ? 7.434 3.757 2.059 1.00 96.44 101 ASP A O 1
ATOM 775 N N . ILE A 1 102 ? 6.508 4.241 0.067 1.00 96.69 102 ILE A N 1
ATOM 776 C CA . ILE A 1 102 ? 5.260 4.803 0.619 1.00 96.69 102 ILE A CA 1
ATOM 777 C C . ILE A 1 102 ? 4.553 3.787 1.531 1.00 96.69 102 ILE A C 1
ATOM 779 O O . ILE A 1 102 ? 4.112 4.138 2.624 1.00 96.69 102 ILE A O 1
ATOM 783 N N . LEU A 1 103 ? 4.459 2.517 1.117 1.00 96.50 103 LEU A N 1
ATOM 784 C CA . LEU A 1 103 ? 3.823 1.474 1.931 1.00 96.50 103 LEU A CA 1
ATOM 785 C C . LEU A 1 103 ? 4.598 1.181 3.220 1.00 96.50 103 LEU A C 1
ATOM 787 O O . LEU A 1 103 ? 3.991 0.982 4.271 1.00 96.50 103 LEU A O 1
ATOM 791 N N . ARG A 1 104 ? 5.932 1.146 3.157 1.00 97.62 104 ARG A N 1
ATOM 792 C CA . ARG A 1 104 ? 6.797 0.887 4.319 1.00 97.62 104 ARG A CA 1
ATOM 793 C C . ARG A 1 104 ? 6.758 2.039 5.316 1.00 97.62 104 ARG A C 1
ATOM 795 O O . ARG A 1 104 ? 6.630 1.797 6.515 1.00 97.62 104 ARG A O 1
ATOM 802 N N . GLU A 1 105 ? 6.847 3.272 4.826 1.00 97.81 105 GLU A N 1
ATOM 803 C CA . GLU A 1 105 ? 6.745 4.483 5.643 1.00 97.81 105 GLU A CA 1
ATOM 804 C C . GLU A 1 105 ? 5.366 4.569 6.298 1.00 97.81 105 GLU A C 1
ATOM 806 O O . GLU A 1 105 ? 5.285 4.627 7.524 1.00 97.81 105 GLU A O 1
ATOM 811 N N . GLY A 1 106 ? 4.289 4.421 5.521 1.00 97.31 106 GLY A N 1
ATOM 812 C CA . GLY A 1 106 ? 2.925 4.408 6.050 1.00 97.31 106 GLY A CA 1
ATOM 813 C C . GLY A 1 106 ? 2.696 3.295 7.077 1.00 97.31 106 GLY A C 1
ATOM 814 O O . GLY A 1 106 ? 2.109 3.532 8.130 1.00 97.31 106 GLY A O 1
ATOM 815 N N . ALA A 1 107 ? 3.214 2.084 6.840 1.00 97.25 107 ALA A N 1
ATOM 816 C CA . ALA A 1 107 ? 3.113 0.983 7.800 1.00 97.25 107 ALA A CA 1
ATOM 817 C C . ALA A 1 107 ? 3.808 1.292 9.136 1.00 97.25 107 ALA A C 1
ATOM 819 O O . ALA A 1 107 ? 3.313 0.894 10.195 1.00 97.25 107 ALA A O 1
ATOM 820 N N . LYS A 1 108 ? 4.941 2.003 9.091 1.00 97.50 108 LYS A N 1
ATOM 821 C CA . LYS A 1 108 ? 5.670 2.455 10.278 1.00 97.50 108 LYS A CA 1
ATOM 822 C C . LYS A 1 108 ? 4.917 3.568 11.005 1.00 97.50 108 LYS A C 1
ATOM 824 O O . LYS A 1 108 ? 4.765 3.486 12.221 1.00 97.50 108 LYS A O 1
ATOM 829 N N . GLU A 1 109 ? 4.430 4.572 10.279 1.00 97.25 109 GLU A N 1
ATOM 830 C CA . GLU A 1 109 ? 3.667 5.701 10.830 1.00 97.25 109 GLU A CA 1
ATOM 831 C C . GLU A 1 109 ? 2.377 5.247 11.521 1.00 97.25 109 GLU A C 1
ATOM 833 O O . GLU A 1 109 ? 2.047 5.721 12.605 1.00 97.25 109 GLU A O 1
ATOM 838 N N . LEU A 1 110 ? 1.685 4.271 10.931 1.00 95.56 110 LEU A N 1
ATOM 839 C CA . LEU A 1 110 ? 0.458 3.685 11.473 1.00 95.56 110 LEU A CA 1
ATOM 840 C C . LEU A 1 110 ? 0.710 2.673 12.601 1.00 95.56 110 LEU A C 1
ATOM 842 O O . LEU A 1 110 ? -0.244 2.155 13.181 1.00 95.56 110 LEU A O 1
ATOM 846 N N . GLY A 1 111 ? 1.973 2.348 12.895 1.00 95.69 111 GLY A N 1
ATOM 847 C CA . GLY A 1 111 ? 2.325 1.366 13.917 1.00 95.69 111 GLY A CA 1
ATOM 848 C C . GLY A 1 111 ? 1.807 -0.040 13.605 1.00 95.69 111 GLY A C 1
ATOM 849 O O . GLY A 1 111 ? 1.363 -0.747 14.512 1.00 95.69 111 GLY A O 1
ATOM 850 N N . LEU A 1 112 ? 1.840 -0.466 12.332 1.00 95.94 112 LEU A N 1
ATOM 851 C CA . LEU A 1 112 ? 1.450 -1.832 11.970 1.00 95.94 112 LEU A CA 1
ATOM 852 C C . LEU A 1 112 ? 2.335 -2.865 12.682 1.00 95.94 112 LEU A C 1
ATOM 854 O O . LEU A 1 112 ? 3.466 -2.560 13.054 1.00 95.94 112 LEU A O 1
ATOM 858 N N . LYS A 1 113 ? 1.849 -4.101 12.880 1.00 95.31 113 LYS A N 1
ATOM 859 C CA . LYS A 1 113 ? 2.623 -5.131 13.600 1.00 95.31 113 LYS A CA 1
ATOM 860 C C . LYS A 1 113 ? 4.041 -5.282 13.011 1.00 95.31 113 LYS A C 1
ATOM 862 O O . LYS A 1 113 ? 4.153 -5.379 11.787 1.00 95.31 113 LYS A O 1
ATOM 867 N N . PRO A 1 114 ? 5.100 -5.400 13.839 1.00 96.12 114 PRO A N 1
ATOM 868 C CA . PRO A 1 114 ? 6.482 -5.487 13.356 1.00 96.12 114 PRO A CA 1
ATOM 869 C C . PRO A 1 114 ? 6.715 -6.589 12.316 1.00 96.12 114 PRO A C 1
ATOM 871 O O . PRO A 1 114 ? 7.377 -6.355 11.313 1.00 96.12 114 PRO A O 1
ATOM 874 N N . CYS A 1 115 ? 6.091 -7.757 12.488 1.00 95.56 115 CYS A N 1
ATOM 875 C CA . CYS A 1 115 ? 6.189 -8.863 11.533 1.00 95.56 115 CYS A CA 1
ATOM 876 C C . CYS A 1 115 ? 5.608 -8.533 10.145 1.00 95.56 115 CYS A C 1
ATOM 878 O O . CYS A 1 115 ? 6.078 -9.055 9.138 1.00 95.56 115 CYS A O 1
ATOM 880 N N . TYR A 1 116 ? 4.610 -7.649 10.072 1.00 96.50 116 TYR A N 1
ATOM 881 C CA . TYR A 1 116 ? 4.055 -7.181 8.801 1.00 96.50 116 TYR A CA 1
ATOM 882 C C . TYR A 1 116 ? 4.937 -6.107 8.162 1.00 96.50 116 TYR A C 1
ATOM 884 O O . TYR A 1 116 ? 5.116 -6.090 6.949 1.00 96.50 116 TYR A O 1
ATOM 892 N N . GLN A 1 117 ? 5.544 -5.238 8.975 1.00 96.88 117 GLN A N 1
ATOM 893 C CA . GLN A 1 117 ? 6.539 -4.281 8.482 1.00 96.88 117 GLN A CA 1
ATOM 894 C C . GLN A 1 117 ? 7.758 -5.008 7.892 1.00 96.88 117 GLN A C 1
ATOM 896 O O . GLN A 1 117 ? 8.228 -4.653 6.812 1.00 96.88 117 GLN A O 1
ATOM 901 N N . GLU A 1 118 ? 8.226 -6.068 8.555 1.00 96.25 118 GLU A N 1
ATOM 902 C CA . GLU A 1 118 ? 9.301 -6.927 8.055 1.00 96.25 118 GLU A CA 1
ATOM 903 C C . GLU A 1 118 ? 8.907 -7.601 6.732 1.00 96.25 118 GLU A C 1
ATOM 905 O O . GLU A 1 118 ? 9.675 -7.577 5.769 1.00 96.25 118 GLU A O 1
ATOM 910 N N . PHE A 1 119 ? 7.678 -8.109 6.625 1.00 95.88 119 PHE A N 1
ATOM 911 C CA . PHE A 1 119 ? 7.145 -8.618 5.361 1.00 95.88 119 PHE A CA 1
ATOM 912 C C . PHE A 1 119 ? 7.202 -7.571 4.234 1.00 95.88 119 PHE A C 1
ATOM 914 O O . PHE A 1 119 ? 7.722 -7.865 3.157 1.00 95.88 119 PHE A O 1
ATOM 921 N N . LEU A 1 120 ? 6.762 -6.332 4.484 1.00 95.50 120 LEU A N 1
ATOM 922 C CA . LEU A 1 120 ? 6.838 -5.245 3.497 1.00 95.50 120 LEU A CA 1
ATOM 923 C C . LEU A 1 120 ? 8.283 -4.858 3.140 1.00 95.50 120 LEU A C 1
ATOM 925 O O . LEU A 1 120 ? 8.559 -4.465 2.002 1.00 95.50 120 LEU A O 1
ATOM 929 N N . SER A 1 121 ? 9.225 -4.963 4.083 1.00 94.75 121 SER A N 1
ATOM 930 C CA . SER A 1 121 ? 10.646 -4.722 3.797 1.00 94.75 121 SER A CA 1
ATOM 931 C C . SER A 1 121 ? 11.246 -5.785 2.876 1.00 94.75 121 SER A C 1
ATOM 933 O O . SER A 1 121 ? 12.025 -5.445 1.987 1.00 94.75 121 SER A O 1
ATOM 935 N N . ASN A 1 122 ? 10.810 -7.039 3.024 1.00 94.56 122 ASN A N 1
ATOM 936 C CA . ASN A 1 122 ? 11.295 -8.178 2.248 1.00 94.56 122 ASN A CA 1
ATOM 937 C C . ASN A 1 122 ? 10.545 -8.375 0.923 1.00 94.56 122 ASN A C 1
ATOM 939 O O . ASN A 1 122 ? 10.961 -9.191 0.099 1.00 94.56 122 ASN A O 1
ATOM 943 N N . HIS A 1 123 ? 9.451 -7.642 0.694 1.00 93.00 123 HIS A N 1
ATOM 944 C CA . HIS A 1 123 ? 8.692 -7.747 -0.545 1.00 93.00 123 HIS A CA 1
ATOM 945 C C . HIS A 1 123 ? 9.554 -7.320 -1.749 1.00 93.00 123 HIS A C 1
ATOM 947 O O . HIS A 1 123 ? 10.166 -6.242 -1.715 1.00 93.00 123 HIS A O 1
ATOM 953 N N . PRO A 1 124 ? 9.602 -8.122 -2.832 1.00 92.50 124 PRO A N 1
ATOM 954 C CA . PRO A 1 124 ? 10.395 -7.793 -4.010 1.00 92.50 124 PRO A CA 1
ATOM 955 C C . PRO A 1 124 ? 9.936 -6.470 -4.636 1.00 92.50 124 PRO A C 1
ATOM 957 O O . PRO A 1 124 ? 8.741 -6.168 -4.681 1.00 92.50 124 PRO A O 1
ATOM 960 N N . VAL A 1 125 ? 10.906 -5.697 -5.129 1.00 92.75 125 VAL A N 1
ATOM 961 C CA . VAL A 1 125 ? 10.708 -4.429 -5.849 1.00 92.75 125 VAL A CA 1
ATOM 962 C C . VAL A 1 125 ? 11.290 -4.511 -7.249 1.00 92.75 125 VAL A C 1
ATOM 964 O O . VAL A 1 125 ? 12.233 -5.260 -7.511 1.00 92.75 125 VAL A O 1
ATOM 967 N N . GLN A 1 126 ? 10.730 -3.731 -8.168 1.00 90.12 126 GLN A N 1
ATOM 968 C CA . GLN A 1 126 ? 11.214 -3.665 -9.534 1.00 90.12 126 GLN A CA 1
ATOM 969 C C . GLN A 1 126 ? 12.658 -3.150 -9.554 1.00 90.12 126 GLN A C 1
ATOM 971 O O . GLN A 1 126 ? 12.944 -2.021 -9.155 1.00 90.12 126 GLN A O 1
ATOM 976 N N . THR A 1 127 ? 13.572 -3.970 -10.067 1.00 84.94 127 THR A N 1
ATOM 977 C CA . THR A 1 127 ? 14.975 -3.597 -10.258 1.00 84.94 127 THR A CA 1
ATOM 978 C C . THR A 1 127 ? 15.240 -3.300 -11.726 1.00 84.94 127 THR A C 1
ATOM 980 O O . THR A 1 127 ? 1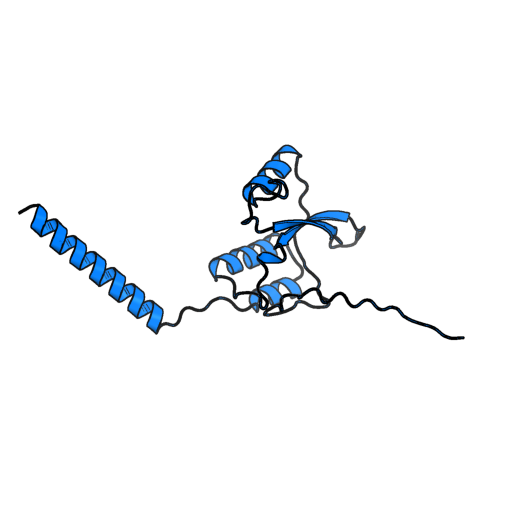5.022 -4.153 -12.588 1.00 84.94 127 THR A O 1
ATOM 983 N N . VAL A 1 128 ? 15.755 -2.110 -12.026 1.00 80.75 128 VAL A N 1
ATOM 984 C CA . VAL A 1 128 ? 16.233 -1.790 -13.376 1.00 80.75 128 VAL A CA 1
ATOM 985 C C . VAL A 1 128 ? 17.669 -2.284 -13.516 1.00 80.75 128 VAL A C 1
ATOM 987 O O . VAL A 1 128 ? 18.526 -1.944 -12.700 1.00 80.75 128 VAL A O 1
ATOM 990 N N . SER A 1 129 ? 17.948 -3.063 -14.565 1.00 85.56 129 SER A N 1
ATOM 991 C CA . SER A 1 129 ? 19.313 -3.512 -14.853 1.00 85.56 129 SER A CA 1
ATOM 992 C C . SER A 1 129 ? 20.259 -2.310 -15.022 1.00 85.56 129 SER A C 1
ATOM 994 O O . SER A 1 129 ? 19.919 -1.362 -15.743 1.00 85.56 129 SER A O 1
ATOM 996 N N . PRO A 1 130 ? 21.473 -2.338 -14.438 1.00 86.31 130 PRO A N 1
ATOM 997 C CA . PRO A 1 130 ? 22.459 -1.273 -14.611 1.00 86.31 130 PRO A CA 1
ATOM 998 C C . PRO A 1 130 ? 22.785 -0.973 -16.080 1.00 86.31 130 PRO A C 1
ATOM 1000 O O . PRO A 1 130 ? 23.051 0.177 -16.425 1.00 86.31 130 PRO A O 1
ATOM 1003 N N . LEU A 1 131 ? 22.739 -1.984 -16.956 1.00 88.94 131 LEU A N 1
ATOM 1004 C CA . LEU A 1 131 ? 22.978 -1.810 -18.390 1.00 88.94 131 LEU A CA 1
ATOM 1005 C C . LEU A 1 131 ? 21.859 -0.994 -19.050 1.00 88.94 131 LEU A C 1
ATOM 1007 O O . LEU A 1 131 ? 22.143 -0.040 -19.769 1.00 88.94 131 LEU A O 1
ATOM 1011 N N . LEU A 1 132 ? 20.599 -1.321 -18.750 1.00 86.94 132 LEU A N 1
ATOM 1012 C CA . LEU A 1 132 ? 19.438 -0.573 -19.245 1.00 86.94 132 LEU A CA 1
ATOM 1013 C C . LEU A 1 132 ? 19.470 0.877 -18.760 1.00 86.94 132 LEU A C 1
ATOM 1015 O O . LEU A 1 132 ? 19.220 1.794 -19.539 1.00 86.94 132 LEU A O 1
ATOM 1019 N N . ARG A 1 133 ? 19.860 1.098 -17.500 1.00 87.00 133 ARG A N 1
ATOM 1020 C CA . ARG A 1 133 ? 20.046 2.446 -16.953 1.00 87.00 133 ARG A CA 1
ATOM 1021 C C . ARG A 1 133 ? 21.116 3.228 -17.720 1.00 87.00 133 ARG A C 1
ATOM 1023 O O . ARG A 1 133 ? 20.897 4.396 -18.027 1.00 87.00 133 ARG A O 1
ATOM 1030 N N . LYS A 1 134 ? 22.248 2.598 -18.059 1.00 90.25 134 LYS A N 1
ATOM 1031 C CA . LYS A 1 134 ? 23.303 3.226 -18.873 1.00 90.25 134 LYS A CA 1
ATOM 1032 C C . LYS A 1 134 ? 22.795 3.585 -20.267 1.00 90.25 134 LYS A C 1
ATOM 1034 O O . LYS A 1 134 ? 22.951 4.730 -20.666 1.00 90.25 134 LYS A O 1
ATOM 1039 N N . ILE A 1 135 ? 22.133 2.654 -20.959 1.00 92.62 135 ILE A N 1
ATOM 1040 C CA . ILE A 1 135 ? 21.564 2.894 -22.296 1.00 92.62 135 ILE A CA 1
ATOM 1041 C C . ILE A 1 135 ? 20.563 4.055 -22.259 1.00 92.62 135 ILE A C 1
ATOM 1043 O O . ILE A 1 135 ? 20.632 4.944 -23.102 1.00 92.62 135 ILE A O 1
ATOM 1047 N N . ALA A 1 136 ? 19.675 4.092 -21.263 1.00 89.38 136 ALA A N 1
ATOM 1048 C CA . ALA A 1 136 ? 18.700 5.169 -21.111 1.00 89.38 136 ALA A CA 1
ATOM 1049 C C . ALA A 1 136 ? 19.373 6.539 -20.923 1.00 89.38 136 ALA A C 1
ATOM 1051 O O . ALA A 1 136 ? 18.994 7.503 -21.586 1.00 89.38 136 ALA A O 1
ATOM 1052 N N . ILE A 1 137 ? 20.406 6.621 -20.076 1.00 91.12 137 ILE A N 1
ATOM 1053 C CA . ILE A 1 137 ? 21.177 7.857 -19.872 1.00 91.12 137 ILE A CA 1
ATOM 1054 C C . ILE A 1 137 ? 21.900 8.259 -21.161 1.00 91.12 137 ILE A C 1
ATOM 1056 O O . ILE A 1 137 ? 21.830 9.418 -21.563 1.00 91.12 137 ILE A O 1
ATOM 1060 N N . THR A 1 138 ? 22.559 7.316 -21.839 1.00 92.75 138 THR A N 1
ATOM 1061 C CA . THR A 1 138 ? 23.251 7.583 -23.106 1.00 92.75 138 THR A CA 1
ATOM 1062 C C . THR A 1 138 ? 22.283 8.094 -24.172 1.00 92.75 138 THR A C 1
ATOM 1064 O O . THR A 1 138 ? 22.573 9.101 -24.816 1.00 92.75 138 THR A O 1
ATOM 1067 N N . ASN A 1 139 ? 21.108 7.473 -24.311 1.00 92.25 139 ASN A N 1
ATOM 1068 C CA . ASN A 1 139 ? 20.067 7.921 -25.235 1.00 92.25 139 ASN A CA 1
ATOM 1069 C C . ASN A 1 139 ? 19.545 9.316 -24.873 1.00 92.25 139 ASN A C 1
ATOM 1071 O O . ASN A 1 139 ? 19.341 10.137 -25.765 1.00 92.25 139 ASN A O 1
ATOM 1075 N N . LEU A 1 140 ? 19.366 9.621 -23.586 1.00 93.44 140 LEU A N 1
ATOM 1076 C CA . LEU A 1 140 ? 18.913 10.937 -23.132 1.00 93.44 140 LEU A CA 1
ATOM 1077 C C . LEU A 1 140 ? 19.944 12.032 -23.436 1.00 93.44 140 LEU A C 1
ATOM 1079 O O . LEU A 1 140 ? 19.593 13.097 -23.938 1.00 93.44 140 LEU A O 1
ATOM 1083 N N . VAL A 1 141 ? 21.231 11.761 -23.209 1.00 93.50 141 VAL A N 1
ATOM 1084 C CA . VAL A 1 141 ? 22.310 12.703 -23.543 1.00 93.50 141 VAL A CA 1
ATOM 1085 C C . VAL A 1 141 ? 22.416 12.894 -25.056 1.00 93.50 141 VAL A C 1
ATOM 1087 O O . VAL A 1 141 ? 22.525 14.023 -25.537 1.00 93.50 141 VAL A O 1
ATOM 1090 N N . TRP A 1 142 ? 22.353 11.811 -25.831 1.00 93.81 142 TRP A N 1
ATOM 1091 C CA . TRP A 1 142 ? 22.443 11.884 -27.287 1.00 93.81 142 TRP A CA 1
ATOM 1092 C C . TRP A 1 142 ? 21.252 12.631 -27.903 1.00 93.81 142 TRP A C 1
ATOM 1094 O O . TRP A 1 142 ? 21.439 13.533 -28.716 1.00 93.81 142 TRP A O 1
ATOM 1104 N N . THR A 1 143 ? 20.028 12.335 -27.464 1.00 91.75 143 THR A N 1
ATOM 1105 C CA . THR A 1 143 ? 18.826 13.038 -27.944 1.00 91.75 143 THR A CA 1
ATOM 1106 C C . THR A 1 143 ? 18.831 14.515 -27.550 1.00 91.75 143 THR A C 1
ATOM 1108 O O . THR A 1 143 ? 18.519 15.363 -28.389 1.00 91.75 143 THR A O 1
ATOM 1111 N N . ALA A 1 144 ? 19.261 14.862 -26.331 1.00 91.31 144 ALA A N 1
ATOM 1112 C CA . ALA A 1 144 ? 19.408 16.256 -25.914 1.00 91.31 144 ALA A CA 1
ATOM 1113 C C . ALA A 1 144 ? 20.463 16.993 -26.755 1.00 91.31 144 ALA A C 1
ATOM 1115 O O . ALA A 1 144 ? 20.184 18.058 -27.304 1.00 91.31 144 ALA A O 1
ATOM 1116 N N . THR A 1 145 ? 21.659 16.420 -26.917 1.00 91.25 145 THR A N 1
ATOM 1117 C CA . THR A 1 145 ? 22.745 17.037 -27.702 1.00 91.25 145 THR A CA 1
ATOM 1118 C C . THR A 1 145 ? 22.382 17.206 -29.177 1.00 91.25 145 THR A C 1
ATOM 1120 O O . THR A 1 145 ? 22.661 18.262 -29.750 1.00 91.25 145 THR A O 1
ATOM 1123 N N . LEU A 1 146 ? 21.711 16.223 -29.785 1.00 90.44 146 LEU A N 1
ATOM 1124 C CA . LEU A 1 146 ? 21.195 16.334 -31.148 1.00 90.44 146 LEU A CA 1
ATOM 1125 C C . LEU A 1 146 ? 20.150 17.454 -31.249 1.00 90.44 146 LEU A C 1
ATOM 1127 O O . LEU A 1 146 ? 20.233 18.283 -32.153 1.00 90.44 146 LEU A O 1
ATOM 1131 N N . SER A 1 147 ? 19.229 17.539 -30.287 1.00 86.94 147 SER A N 1
ATOM 1132 C CA . SER A 1 147 ? 18.194 18.580 -30.246 1.00 86.94 147 SER A CA 1
ATOM 1133 C C . SER A 1 147 ? 18.790 19.984 -30.107 1.00 86.94 147 SER A C 1
ATOM 1135 O O . SER A 1 147 ? 18.380 20.897 -30.820 1.00 86.94 147 SER A O 1
ATOM 1137 N N . PHE A 1 148 ? 19.811 20.167 -29.261 1.00 87.75 148 PHE A N 1
ATOM 1138 C CA . PHE A 1 148 ? 20.527 21.442 -29.146 1.00 87.75 148 PHE A CA 1
ATOM 1139 C C . PHE A 1 148 ? 21.266 21.810 -30.437 1.00 87.75 148 PHE A C 1
ATOM 1141 O O . PHE A 1 148 ? 21.183 22.954 -30.880 1.00 87.75 148 PHE A O 1
ATOM 1148 N N . ARG A 1 149 ? 21.941 20.852 -31.088 1.00 81.50 149 ARG A N 1
ATOM 1149 C CA . ARG A 1 149 ? 22.628 21.097 -32.368 1.00 81.50 149 ARG A CA 1
ATOM 1150 C C . ARG A 1 149 ? 21.663 21.444 -33.499 1.00 81.50 149 ARG A C 1
ATOM 1152 O O . ARG A 1 149 ? 21.972 22.315 -34.308 1.00 81.50 149 ARG A O 1
ATOM 1159 N N . LEU A 1 150 ? 20.506 20.789 -33.553 1.00 81.81 150 LEU A N 1
ATOM 1160 C CA . LEU A 1 150 ? 19.466 21.087 -34.537 1.00 81.81 150 LEU A CA 1
ATOM 1161 C C . LEU A 1 150 ? 18.812 22.450 -34.273 1.00 81.81 150 LEU A C 1
ATOM 1163 O O . LEU A 1 150 ? 18.614 23.209 -35.215 1.00 81.81 150 LEU A O 1
ATOM 1167 N N . LYS A 1 151 ? 18.570 22.813 -33.007 1.00 76.56 151 LYS A N 1
ATOM 1168 C CA . LYS A 1 151 ? 18.021 24.126 -32.636 1.00 76.56 151 LYS A CA 1
ATOM 1169 C C . LYS A 1 151 ? 18.979 25.278 -32.955 1.00 76.56 151 LYS A C 1
ATOM 1171 O O . LYS A 1 151 ? 18.539 26.307 -33.449 1.00 76.56 151 LYS A O 1
ATOM 1176 N N . ILE A 1 152 ? 20.286 25.097 -32.739 1.00 66.75 152 ILE A N 1
ATOM 1177 C CA . ILE A 1 152 ? 21.311 26.089 -33.114 1.00 66.75 152 ILE A CA 1
ATOM 1178 C C . ILE A 1 152 ? 21.332 26.312 -34.635 1.00 66.75 152 ILE A C 1
ATOM 1180 O O . ILE A 1 152 ? 21.471 27.444 -35.083 1.00 66.75 152 ILE A O 1
ATOM 1184 N N . ARG A 1 153 ? 21.116 25.258 -35.433 1.00 60.91 153 ARG A N 1
ATOM 1185 C CA . ARG A 1 153 ? 21.037 25.353 -36.902 1.00 60.91 153 ARG A CA 1
ATOM 1186 C C . ARG A 1 153 ? 19.773 26.027 -37.441 1.00 60.91 153 ARG A C 1
ATOM 1188 O O . ARG A 1 153 ? 19.776 26.398 -38.601 1.00 60.91 153 ARG A O 1
ATOM 1195 N N . GLN A 1 154 ? 18.706 26.154 -36.651 1.00 57.66 154 GLN A N 1
ATOM 1196 C CA . GLN A 1 154 ? 17.491 26.874 -37.063 1.00 57.66 154 GLN A CA 1
ATOM 1197 C C . GLN A 1 154 ? 17.543 28.380 -36.752 1.00 57.66 154 GLN A C 1
ATOM 1199 O O . GLN A 1 154 ? 16.646 29.106 -37.168 1.00 57.66 154 GLN A O 1
ATOM 1204 N N . ILE A 1 155 ? 18.545 28.837 -35.991 1.00 57.16 155 ILE A N 1
ATOM 1205 C CA . ILE A 1 155 ? 18.691 30.236 -35.547 1.00 57.16 155 ILE A CA 1
ATOM 1206 C C . ILE A 1 155 ? 19.876 30.939 -36.253 1.00 57.16 155 ILE A C 1
ATOM 1208 O O . ILE A 1 155 ? 19.980 32.161 -36.186 1.00 57.16 155 ILE A O 1
ATOM 1212 N N . SER A 1 156 ? 20.756 30.196 -36.941 1.00 48.44 156 SER A N 1
ATOM 1213 C CA . SER A 1 156 ? 21.749 30.729 -37.901 1.00 48.44 156 SER A CA 1
ATOM 1214 C C . SER A 1 156 ? 21.213 30.677 -39.321 1.00 48.44 156 SER A C 1
ATOM 1216 O O . SER A 1 156 ? 21.554 31.601 -40.087 1.00 48.44 156 SER A O 1
#

Foldseek 3Di:
DDDDPPPPPPCLLPQAEPDADPPNDDDDDDDDDDPVVVVVVCVVQVHDPDPPDDPPRFKDKDWDFDFDDDDPRPTDTDIDIDTDSVNRDSYDDAAAPVVLVVVLVNCVVVVPPPVVSVVSVPRGHDDDDPVNVVVVVVVVVVVVVVVVVVVVVVVD

Radius of gyration: 23.33 Å; chains: 1; bounding box: 50×74×61 Å

Sequence (156 aa):
GIDDEISSAGSSSRSKPLLSYKDDECHGALIKLSAQDYEKVMRSEGVGANDGDNPNQGYDEIVVTAIPYGTNRHPVQAVALRAREHVRLEKDPCPSPRYMDILREGAKELGLKPCYQEFLSNHPVQTVSPLLRKIAITNLVWTATLSFRLKIRQIS

Organism: NCBI:txid374047

pLDDT: mean 82.79, std 16.93, range [30.95, 97.81]

Secondary structure (DSSP, 8-state):
--------------PBPSSPPGGG-------PPPHHHHHHHHHHTTTTS-TTT-TT--EEEEEEEE--SSS----EEEEEEEE-GGG--SBPPPPPHHHHHHHHHHHHHTT--HHHHHHHHHS--PPPPHHHHHHHHHHHHHHHHHHHHHHHHTT-